Protein AF-A0A533YDC7-F1 (afdb_monomer_lite)

Structure (mmCIF, N/CA/C/O backbone):
data_AF-A0A533YDC7-F1
#
_entry.id   AF-A0A533YDC7-F1
#
loop_
_atom_site.group_PDB
_atom_site.id
_atom_site.type_symbol
_atom_site.label_atom_id
_atom_site.label_alt_id
_atom_site.label_comp_id
_atom_site.label_asym_id
_atom_site.label_entity_id
_atom_site.label_seq_id
_atom_site.pdbx_PDB_ins_code
_atom_site.Cartn_x
_atom_site.Cartn_y
_atom_site.Cartn_z
_atom_site.occupancy
_atom_site.B_iso_or_equiv
_atom_site.auth_seq_id
_atom_site.auth_comp_id
_atom_site.auth_asym_id
_atom_site.auth_atom_id
_atom_site.pdbx_PDB_model_num
ATOM 1 N N . MET A 1 1 ? -34.697 5.112 21.022 1.00 39.78 1 MET A N 1
ATOM 2 C CA . MET A 1 1 ? -33.398 5.781 20.803 1.00 39.78 1 MET A CA 1
ATOM 3 C C . MET A 1 1 ? -32.550 4.911 19.880 1.00 39.78 1 MET A C 1
ATOM 5 O O . MET A 1 1 ? -32.245 3.788 20.245 1.00 39.78 1 MET A O 1
ATOM 9 N N . LYS A 1 2 ? -32.261 5.372 18.661 1.00 40.22 2 LYS A N 1
ATOM 10 C CA . LYS A 1 2 ? -31.237 4.816 17.761 1.00 40.22 2 LYS A CA 1
ATOM 11 C C . LYS A 1 2 ? -30.475 6.019 17.198 1.00 40.22 2 LYS A C 1
ATOM 13 O O . LYS A 1 2 ? -31.151 6.903 16.663 1.00 40.22 2 LYS A O 1
ATOM 18 N N . PRO A 1 3 ? -29.143 6.115 17.310 1.00 41.72 3 PRO A N 1
ATOM 19 C CA . PRO A 1 3 ? -28.419 7.118 16.547 1.00 41.72 3 PRO A CA 1
ATOM 20 C C . PRO A 1 3 ? -28.460 6.726 15.062 1.00 41.72 3 PRO A C 1
ATOM 22 O O . PRO A 1 3 ? -28.236 5.574 14.694 1.00 41.72 3 PRO A O 1
ATOM 25 N N . LYS A 1 4 ? -28.841 7.686 14.217 1.00 36.78 4 LYS A N 1
ATOM 26 C CA . LYS A 1 4 ? -28.870 7.562 12.756 1.00 36.78 4 LYS A CA 1
ATOM 27 C C . LYS A 1 4 ? -27.430 7.393 12.247 1.00 36.78 4 LYS A C 1
ATOM 29 O O . LYS A 1 4 ? -26.552 8.075 12.773 1.00 36.78 4 LYS A O 1
ATOM 34 N N . PRO A 1 5 ? -27.166 6.552 11.232 1.00 45.19 5 PRO A N 1
ATOM 35 C CA . PRO A 1 5 ? -25.844 6.488 10.627 1.00 45.19 5 PRO A CA 1
ATOM 36 C C . PRO A 1 5 ? -25.562 7.825 9.938 1.00 45.19 5 PRO A C 1
ATOM 38 O O . PRO A 1 5 ? -26.165 8.158 8.914 1.00 45.19 5 PRO A O 1
ATOM 41 N N . SER A 1 6 ? -24.666 8.616 10.519 1.00 36.47 6 SER A N 1
ATOM 42 C CA . SER A 1 6 ? -24.105 9.793 9.869 1.00 36.47 6 SER A CA 1
ATOM 43 C C . SER A 1 6 ? -23.318 9.314 8.652 1.00 36.47 6 SER A C 1
ATOM 45 O O . SER A 1 6 ? -22.200 8.822 8.776 1.00 36.47 6 SER A O 1
ATOM 47 N N . ARG A 1 7 ? -23.919 9.427 7.461 1.00 41.62 7 ARG A N 1
ATOM 48 C CA . ARG A 1 7 ? -23.196 9.419 6.183 1.00 41.62 7 ARG A CA 1
ATOM 49 C C . ARG A 1 7 ? -22.291 10.649 6.161 1.00 41.62 7 ARG A C 1
ATOM 51 O O . ARG A 1 7 ? -22.636 11.665 5.568 1.00 41.62 7 ARG A O 1
ATOM 58 N N . THR A 1 8 ? -21.150 10.561 6.832 1.00 37.00 8 THR A N 1
ATOM 59 C CA . THR A 1 8 ? -20.066 11.525 6.687 1.00 37.00 8 THR A CA 1
ATOM 60 C C . THR A 1 8 ? -19.279 11.109 5.458 1.00 37.00 8 THR A C 1
ATOM 62 O O . THR A 1 8 ? -18.448 10.210 5.487 1.00 37.00 8 THR A O 1
ATOM 65 N N . THR A 1 9 ? -19.624 11.730 4.338 1.00 42.03 9 THR A N 1
ATOM 66 C CA . THR A 1 9 ? -18.816 11.758 3.122 1.00 42.03 9 THR A CA 1
ATOM 67 C C . THR A 1 9 ? -17.392 12.213 3.453 1.00 42.03 9 THR A C 1
ATOM 69 O O . THR A 1 9 ? -17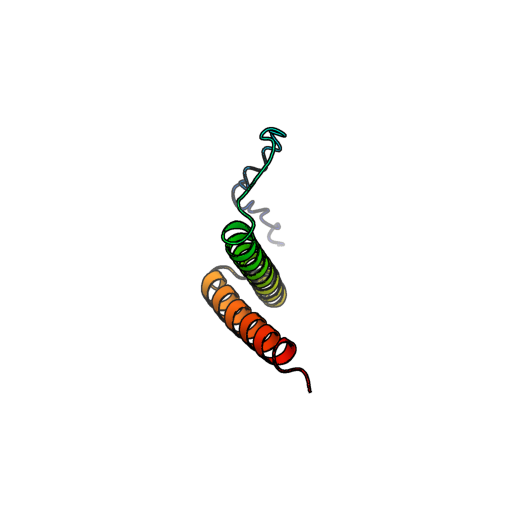.243 13.355 3.901 1.00 42.03 9 THR A O 1
ATOM 72 N N . PRO A 1 10 ? -16.335 11.429 3.180 1.00 47.91 10 PRO A N 1
ATOM 73 C CA . PRO A 1 10 ? -15.042 12.037 2.961 1.00 47.91 10 PRO A CA 1
ATOM 74 C C . PRO A 1 10 ? -15.106 12.743 1.605 1.00 47.91 10 PRO A C 1
ATOM 76 O O . PRO A 1 10 ? -15.456 12.169 0.573 1.00 47.91 10 PRO A O 1
ATOM 79 N N . SER A 1 11 ? -14.860 14.043 1.670 1.00 40.12 11 SER A N 1
ATOM 80 C CA . SER A 1 11 ? -14.603 14.963 0.572 1.00 40.12 11 SER A CA 1
ATOM 81 C C . SER A 1 11 ? -14.073 14.285 -0.701 1.00 40.12 11 SER A C 1
ATOM 83 O O . SER A 1 11 ? -12.999 13.690 -0.743 1.00 40.12 11 SER A O 1
ATOM 85 N N . ARG A 1 12 ? -14.866 14.4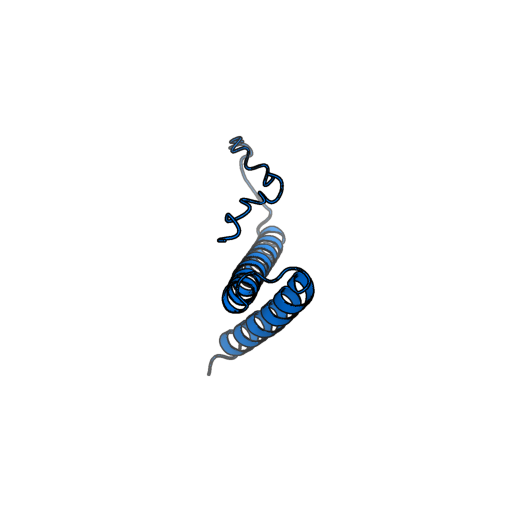10 -1.764 1.00 45.12 12 ARG A N 1
ATOM 86 C CA . ARG A 1 12 ? -14.566 14.041 -3.146 1.00 45.12 12 ARG A CA 1
ATOM 87 C C . ARG A 1 12 ? -13.249 14.675 -3.617 1.00 45.12 12 ARG A C 1
ATOM 89 O O . ARG A 1 12 ? -13.211 15.881 -3.841 1.00 45.12 12 ARG A O 1
ATOM 96 N N . LYS A 1 13 ? -12.235 13.839 -3.872 1.00 42.31 13 LYS A N 1
ATOM 97 C CA . LYS A 1 13 ? -11.348 13.862 -5.059 1.00 42.31 13 LYS A CA 1
ATOM 98 C C . LYS A 1 13 ? -10.494 12.581 -5.078 1.00 42.31 13 LYS A C 1
ATOM 100 O O . LYS A 1 13 ? -9.646 12.392 -4.217 1.00 42.31 13 LYS A O 1
ATOM 105 N N . PRO A 1 14 ? -10.649 11.764 -6.124 1.00 42.94 14 PRO A N 1
ATOM 106 C CA . PRO A 1 14 ? -9.582 11.714 -7.103 1.00 42.94 14 PRO A CA 1
ATOM 107 C C . PRO A 1 14 ? -10.103 12.413 -8.350 1.00 42.94 14 PRO A C 1
ATOM 109 O O . PRO A 1 14 ? -11.197 12.126 -8.837 1.00 42.94 14 PRO A O 1
ATOM 112 N N . ALA A 1 15 ? -9.352 13.386 -8.850 1.00 41.34 15 ALA A N 1
ATOM 113 C CA . ALA A 1 15 ? -9.581 13.909 -10.184 1.00 41.34 15 ALA A CA 1
ATOM 114 C C . ALA A 1 15 ? -9.174 12.823 -11.191 1.00 41.34 15 ALA A C 1
ATOM 116 O O . ALA A 1 15 ? -8.086 12.857 -11.750 1.00 41.34 15 ALA A O 1
ATOM 117 N N . ALA A 1 16 ? -10.044 11.835 -11.391 1.00 44.84 16 ALA A N 1
ATOM 118 C CA . ALA A 1 16 ? -10.064 11.057 -12.613 1.00 44.84 16 ALA A CA 1
ATOM 119 C C . ALA A 1 16 ? -10.788 11.904 -13.665 1.00 44.84 16 ALA A C 1
ATOM 121 O O . ALA A 1 16 ? -12.002 11.813 -13.835 1.00 44.84 16 ALA A O 1
ATOM 122 N N . SER A 1 17 ? -10.029 12.774 -14.327 1.00 38.84 17 SER A N 1
ATOM 123 C CA . SER A 1 17 ? -10.361 13.191 -15.685 1.00 38.84 17 SER A CA 1
ATOM 124 C C . SER A 1 17 ? -9.716 12.169 -16.622 1.00 38.84 17 SER A C 1
ATOM 126 O O . SER A 1 17 ? -8.487 12.086 -16.641 1.00 38.84 17 SER A O 1
ATOM 128 N N . PRO A 1 18 ? -10.486 11.382 -17.389 1.00 57.25 18 PRO A N 1
ATOM 129 C CA . PRO A 1 18 ? -9.947 10.654 -18.518 1.00 57.25 18 PRO A CA 1
ATOM 130 C C . PRO A 1 18 ? -9.876 11.648 -19.676 1.00 57.25 18 PRO A C 1
ATOM 132 O O . PRO A 1 18 ? -10.855 11.863 -20.384 1.00 57.25 18 PRO A O 1
ATOM 135 N N . THR A 1 19 ? -8.735 12.309 -19.842 1.00 40.06 19 THR A N 1
ATOM 136 C CA . THR A 1 19 ? -8.447 13.018 -21.089 1.00 40.06 19 THR A CA 1
ATOM 137 C C . THR A 1 19 ? -7.331 12.276 -21.791 1.00 40.06 19 THR A C 1
ATOM 139 O O . THR A 1 19 ? -6.157 12.397 -21.450 1.00 40.06 19 THR A O 1
ATOM 142 N N . ASP A 1 20 ? -7.760 11.471 -22.757 1.00 52.75 20 ASP A N 1
ATOM 143 C CA . ASP A 1 20 ? -6.952 10.935 -23.835 1.00 52.75 20 ASP A CA 1
ATOM 144 C C . ASP A 1 20 ? -6.016 12.019 -24.390 1.00 52.75 20 ASP A C 1
ATOM 146 O O . ASP A 1 20 ? -6.456 13.080 -24.843 1.00 52.75 20 ASP A O 1
ATOM 150 N N . LYS A 1 21 ? -4.713 11.749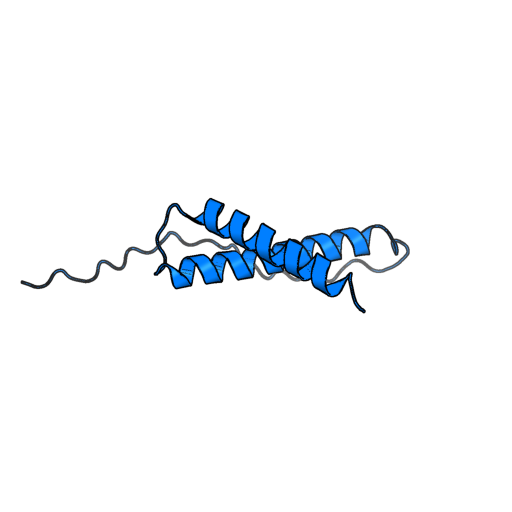 -24.336 1.00 50.75 21 LYS A N 1
ATOM 151 C CA . LYS A 1 21 ? -3.766 12.261 -25.323 1.00 50.75 21 LYS A CA 1
ATOM 152 C C . LYS A 1 21 ? -2.876 11.115 -25.760 1.00 50.75 21 LYS A C 1
ATOM 154 O O . LYS A 1 21 ? -1.709 11.013 -25.389 1.00 50.75 21 LYS A O 1
ATOM 159 N N . SER A 1 22 ? -3.458 10.266 -26.597 1.00 53.06 22 SER A N 1
ATOM 160 C CA . SER A 1 22 ? -2.702 9.532 -27.600 1.00 53.06 22 SER A CA 1
ATOM 161 C C . SER A 1 22 ? -2.016 10.536 -28.540 1.00 53.06 22 SER A C 1
ATOM 163 O O . SER A 1 22 ? -2.601 11.012 -29.506 1.00 53.06 22 SER A O 1
ATOM 165 N N . SER A 1 23 ? -0.795 10.946 -28.194 1.00 57.66 23 SER A N 1
ATOM 166 C CA . SER A 1 23 ? 0.238 11.508 -29.079 1.00 57.66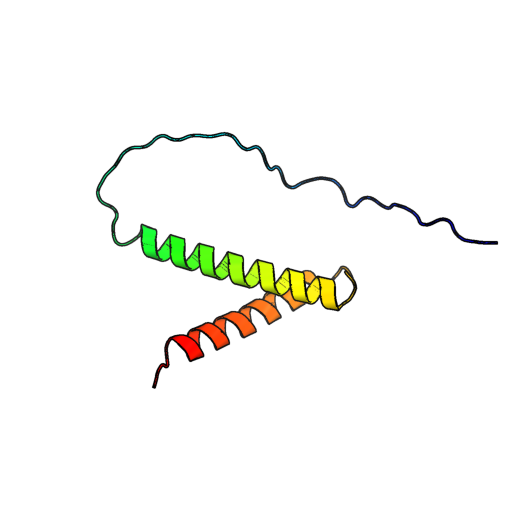 23 SER A CA 1
ATOM 167 C C . SER A 1 23 ? 1.449 11.743 -28.173 1.00 57.66 23 SER A C 1
ATOM 169 O O . SER A 1 23 ? 1.376 12.551 -27.256 1.00 57.66 23 SER A O 1
ATOM 171 N N . LEU A 1 24 ? 2.532 10.976 -28.261 1.00 56.78 24 LEU A N 1
ATOM 172 C CA . LEU A 1 24 ? 3.562 11.169 -29.270 1.00 56.78 24 LEU A CA 1
ATOM 173 C C . LEU A 1 24 ? 4.271 9.838 -29.553 1.00 56.78 24 LEU A C 1
ATOM 175 O O . LEU A 1 24 ? 4.995 9.285 -28.731 1.00 56.78 24 LEU A O 1
ATOM 179 N N . ARG A 1 25 ? 4.052 9.348 -30.769 1.00 49.53 25 ARG A N 1
ATOM 180 C CA . ARG A 1 25 ? 5.078 8.837 -31.680 1.00 49.53 25 ARG A CA 1
ATOM 181 C C . ARG A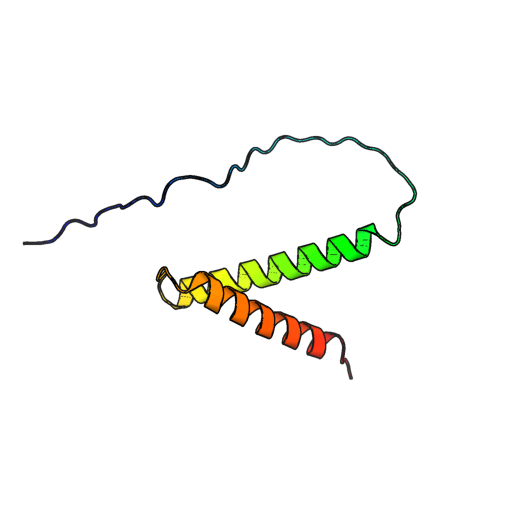 1 25 ? 6.501 8.755 -31.092 1.00 49.53 25 ARG A C 1
ATOM 183 O O . ARG A 1 25 ? 7.216 9.742 -31.050 1.00 49.53 25 ARG A O 1
ATOM 190 N N . GLY A 1 26 ? 6.917 7.525 -30.814 1.00 50.28 26 GLY A N 1
ATOM 191 C CA . GLY A 1 26 ? 8.077 6.925 -31.466 1.00 50.28 26 GLY A CA 1
ATOM 192 C C . GLY A 1 26 ? 9.482 7.404 -31.082 1.00 50.28 26 GLY A C 1
ATOM 193 O O . GLY A 1 26 ? 9.929 8.472 -31.479 1.00 50.28 26 GLY A O 1
ATOM 194 N N . SER A 1 27 ? 10.240 6.409 -30.613 1.00 60.41 27 SER A N 1
ATOM 195 C CA . SER A 1 27 ? 11.639 6.136 -30.970 1.00 60.41 27 SER A CA 1
ATOM 196 C C . SER A 1 27 ? 12.716 6.612 -29.981 1.00 60.41 27 SER A C 1
ATOM 198 O O . SER A 1 27 ? 13.000 7.796 -29.856 1.00 60.41 27 SER A O 1
ATOM 200 N N . ARG A 1 28 ? 13.405 5.600 -29.420 1.00 55.34 28 ARG A N 1
ATOM 201 C CA . ARG A 1 28 ? 14.774 5.608 -28.856 1.00 55.34 28 ARG A CA 1
ATOM 202 C C . ARG A 1 28 ? 14.964 6.086 -27.409 1.00 55.34 28 ARG A C 1
ATOM 204 O O . ARG A 1 28 ? 15.781 6.957 -27.141 1.00 55.34 28 ARG A O 1
ATOM 211 N N . GLY A 1 29 ? 14.317 5.401 -26.465 1.00 53.09 29 GLY A N 1
ATOM 212 C CA . GLY A 1 29 ? 14.594 5.525 -25.025 1.00 53.09 29 GLY A CA 1
ATOM 213 C C . GLY A 1 29 ? 14.524 4.191 -24.273 1.00 53.09 29 GLY A C 1
ATOM 214 O O . GLY A 1 29 ? 13.890 4.110 -23.230 1.00 53.09 29 GLY A O 1
ATOM 215 N N . THR A 1 30 ? 15.106 3.118 -24.815 1.00 56.69 30 THR A N 1
ATOM 216 C CA . THR A 1 30 ? 14.845 1.733 -24.366 1.00 56.69 30 THR A CA 1
ATOM 217 C C . THR A 1 30 ? 15.396 1.378 -22.972 1.00 56.69 30 THR A C 1
ATOM 219 O O . THR A 1 30 ? 15.086 0.306 -22.470 1.00 56.69 30 THR A O 1
ATOM 222 N N . THR A 1 31 ? 16.157 2.246 -22.293 1.00 55.91 31 THR A N 1
ATOM 223 C CA . THR A 1 31 ? 16.762 1.903 -20.985 1.00 55.91 31 THR A CA 1
ATOM 224 C C . THR A 1 31 ? 16.321 2.769 -19.804 1.00 55.91 31 THR A C 1
ATOM 226 O O . THR A 1 31 ? 16.248 2.245 -18.697 1.00 55.91 31 THR A O 1
ATOM 229 N N . LEU A 1 32 ? 15.976 4.050 -19.993 1.00 55.53 32 LEU A N 1
ATOM 230 C CA . LEU A 1 32 ? 15.489 4.887 -18.882 1.00 55.53 32 LEU A CA 1
ATOM 231 C C . LEU A 1 32 ? 13.992 4.700 -18.591 1.00 55.53 32 LEU A C 1
ATOM 233 O O . LEU A 1 32 ? 13.608 4.768 -17.428 1.00 55.53 32 LEU A O 1
ATOM 237 N N . SER A 1 33 ? 13.163 4.423 -19.609 1.00 61.47 33 SER A N 1
ATOM 238 C CA . SER A 1 33 ? 11.711 4.238 -19.419 1.00 61.47 33 SER A CA 1
ATOM 239 C C . SER A 1 33 ? 11.405 3.002 -18.577 1.00 61.47 33 SER A C 1
ATOM 241 O O . SER A 1 33 ? 10.678 3.087 -17.596 1.00 61.47 33 SER A O 1
ATOM 243 N N . ALA A 1 34 ? 12.047 1.871 -18.882 1.00 61.44 34 ALA A N 1
ATOM 244 C CA . ALA A 1 34 ? 11.775 0.610 -18.193 1.00 61.44 34 ALA A CA 1
ATOM 245 C C . ALA A 1 34 ? 12.050 0.677 -16.678 1.00 61.44 34 ALA A C 1
ATOM 247 O O . ALA A 1 34 ? 11.340 0.061 -15.890 1.00 61.44 34 ALA A O 1
ATOM 248 N N . ALA A 1 35 ? 13.049 1.459 -16.252 1.00 64.19 35 ALA A N 1
ATOM 249 C CA . ALA A 1 35 ? 13.335 1.663 -14.833 1.00 64.19 35 ALA A CA 1
ATOM 250 C C . ALA A 1 35 ? 12.266 2.523 -14.134 1.00 64.19 35 ALA A C 1
ATOM 252 O O . ALA A 1 35 ? 11.963 2.294 -12.962 1.00 64.19 35 ALA A O 1
ATOM 253 N N . THR A 1 36 ? 11.685 3.502 -14.836 1.00 73.06 36 THR A N 1
ATOM 254 C CA . THR A 1 36 ? 10.559 4.289 -14.312 1.00 73.06 36 THR A CA 1
ATOM 255 C C . THR A 1 36 ? 9.255 3.497 -14.287 1.00 73.06 36 THR A C 1
ATOM 257 O O . THR A 1 36 ? 8.496 3.645 -13.331 1.00 73.06 36 THR A O 1
ATOM 260 N N . ASP A 1 37 ? 9.029 2.627 -15.273 1.00 79.56 37 ASP A N 1
ATOM 261 C CA . ASP A 1 37 ? 7.873 1.729 -15.321 1.00 79.56 37 ASP A CA 1
ATOM 262 C C . ASP A 1 37 ? 7.905 0.739 -14.138 1.00 79.56 37 ASP A C 1
ATOM 264 O O . ASP A 1 37 ? 6.971 0.705 -13.340 1.00 79.56 37 ASP A O 1
ATOM 268 N N . GLU A 1 38 ? 9.039 0.068 -13.894 1.00 80.44 38 GLU A N 1
ATOM 269 C CA . GLU A 1 38 ? 9.208 -0.836 -12.740 1.00 80.44 38 GLU A CA 1
ATOM 270 C C . GLU A 1 38 ? 9.004 -0.136 -11.385 1.00 80.44 38 GLU A C 1
ATOM 272 O O . GLU A 1 38 ? 8.424 -0.700 -10.450 1.00 80.44 38 GLU A O 1
ATOM 277 N N . ALA A 1 39 ? 9.475 1.108 -11.250 1.00 83.50 39 ALA A N 1
ATOM 278 C CA . ALA A 1 39 ? 9.266 1.889 -10.033 1.00 83.50 39 ALA A CA 1
ATOM 279 C C . ALA A 1 39 ? 7.782 2.237 -9.825 1.00 83.50 39 ALA A C 1
ATOM 281 O O . ALA A 1 39 ? 7.288 2.160 -8.694 1.00 83.50 39 ALA A O 1
ATOM 282 N N . ALA A 1 40 ? 7.066 2.579 -10.900 1.00 87.56 40 ALA A N 1
ATOM 283 C CA . ALA A 1 40 ? 5.632 2.848 -10.861 1.00 87.56 40 ALA A CA 1
ATOM 284 C C . ALA A 1 40 ? 4.831 1.582 -10.514 1.00 87.56 40 ALA A C 1
ATOM 286 O O . ALA A 1 40 ? 3.950 1.628 -9.651 1.00 87.56 40 ALA A O 1
ATOM 287 N N . ASP A 1 41 ? 5.188 0.436 -11.096 1.00 90.25 41 ASP A N 1
ATOM 288 C CA . ASP A 1 41 ? 4.585 -0.860 -10.781 1.00 90.25 41 ASP A CA 1
ATOM 289 C C . ASP A 1 41 ? 4.821 -1.259 -9.319 1.00 90.25 41 ASP A C 1
ATOM 291 O O . ASP A 1 41 ? 3.910 -1.729 -8.624 1.00 90.25 41 ASP A O 1
ATOM 295 N N . LEU A 1 42 ? 6.030 -1.026 -8.800 1.00 90.94 42 LEU A N 1
ATOM 296 C CA . LEU A 1 42 ? 6.341 -1.261 -7.394 1.00 90.94 42 LEU A CA 1
ATOM 297 C C . LEU A 1 42 ? 5.469 -0.391 -6.480 1.00 90.94 42 LEU A C 1
ATOM 299 O O . LEU A 1 42 ? 4.872 -0.909 -5.533 1.00 90.94 42 LEU A O 1
ATOM 303 N N . GLN A 1 43 ? 5.357 0.908 -6.767 1.00 92.56 43 GLN A N 1
ATOM 304 C CA . GLN A 1 43 ? 4.505 1.819 -6.002 1.00 92.56 43 GLN A CA 1
ATOM 305 C C . GLN A 1 43 ? 3.030 1.411 -6.060 1.00 92.56 43 GLN A C 1
ATOM 307 O O . GLN A 1 43 ? 2.368 1.409 -5.021 1.00 92.56 43 GLN A O 1
ATOM 312 N N . ALA A 1 44 ? 2.524 1.002 -7.225 1.00 94.50 44 ALA A N 1
ATOM 313 C CA . ALA A 1 44 ? 1.150 0.531 -7.380 1.00 94.50 44 ALA A CA 1
ATOM 314 C C . ALA A 1 44 ? 0.870 -0.708 -6.512 1.00 94.50 44 ALA A C 1
ATOM 316 O O . ALA A 1 44 ? -0.165 -0.790 -5.842 1.00 94.50 44 ALA A O 1
ATOM 317 N N . ARG A 1 45 ? 1.819 -1.651 -6.449 1.00 95.81 45 ARG A N 1
ATOM 318 C CA . ARG A 1 45 ? 1.722 -2.841 -5.588 1.00 95.81 45 ARG A CA 1
ATOM 319 C C . ARG A 1 45 ? 1.730 -2.482 -4.104 1.00 95.81 45 ARG A C 1
ATOM 321 O O . ARG A 1 45 ? 0.944 -3.047 -3.345 1.00 95.81 45 ARG A O 1
ATOM 328 N N . ILE A 1 46 ? 2.582 -1.540 -3.698 1.00 96.31 46 ILE A N 1
ATOM 329 C CA . ILE A 1 46 ? 2.630 -1.043 -2.315 1.00 96.31 46 ILE A CA 1
ATOM 330 C C . ILE A 1 46 ? 1.310 -0.356 -1.956 1.00 96.31 46 ILE A C 1
ATOM 332 O O . ILE A 1 46 ? 0.719 -0.680 -0.932 1.00 96.31 46 ILE A O 1
ATOM 336 N N . ALA A 1 47 ? 0.806 0.532 -2.815 1.00 95.94 47 ALA A N 1
ATOM 337 C CA . ALA A 1 47 ? -0.446 1.248 -2.589 1.00 95.94 47 ALA A CA 1
ATOM 338 C C . ALA A 1 47 ? -1.638 0.291 -2.448 1.00 95.94 47 ALA A C 1
ATOM 340 O O . ALA A 1 47 ? -2.424 0.417 -1.509 1.00 95.94 47 ALA A O 1
ATOM 341 N N . LYS A 1 48 ? -1.735 -0.712 -3.331 1.00 96.81 48 LYS A N 1
ATOM 342 C CA . LYS A 1 48 ? -2.764 -1.754 -3.234 1.00 96.81 48 LYS A CA 1
ATOM 343 C C . LYS A 1 48 ? -2.683 -2.488 -1.896 1.00 96.81 48 LYS A C 1
ATOM 345 O O . LYS A 1 48 ? -3.696 -2.648 -1.221 1.00 96.81 48 LYS A O 1
ATOM 350 N N . ARG A 1 49 ? -1.479 -2.898 -1.492 1.00 97.19 49 ARG A N 1
ATOM 351 C CA . ARG A 1 49 ? -1.282 -3.639 -0.247 1.00 97.19 49 ARG A CA 1
ATOM 352 C C . ARG A 1 49 ? -1.575 -2.791 0.995 1.00 97.19 49 ARG A C 1
ATOM 354 O O . ARG A 1 49 ? -2.167 -3.296 1.942 1.00 97.19 49 ARG A O 1
ATOM 361 N N . ALA A 1 50 ? -1.229 -1.507 0.978 1.00 97.06 50 ALA A N 1
ATOM 362 C CA . ALA A 1 50 ? -1.555 -0.573 2.054 1.00 97.06 50 ALA A CA 1
ATOM 363 C C . ALA A 1 50 ? -3.075 -0.392 2.202 1.00 97.06 50 ALA A C 1
ATOM 365 O O . ALA A 1 50 ? -3.598 -0.393 3.312 1.00 97.06 50 ALA A O 1
ATOM 366 N N . TYR A 1 51 ? -3.799 -0.310 1.081 1.00 95.06 51 TYR A N 1
ATOM 367 C CA . TYR A 1 51 ? -5.258 -0.233 1.091 1.00 95.06 51 TYR A CA 1
ATOM 368 C C . TYR A 1 51 ? -5.910 -1.501 1.662 1.00 95.06 51 TYR A C 1
ATOM 370 O O . TYR A 1 51 ? -6.848 -1.407 2.450 1.00 95.06 51 TYR A O 1
ATOM 378 N N . GLU A 1 52 ? -5.391 -2.684 1.326 1.00 95.81 52 GLU A N 1
ATOM 379 C CA . GLU A 1 52 ? -5.849 -3.946 1.924 1.00 95.81 52 GLU A CA 1
ATOM 380 C C . GLU A 1 52 ? -5.653 -3.957 3.450 1.00 95.81 52 GLU A C 1
ATOM 382 O O . GLU A 1 52 ? -6.553 -4.379 4.175 1.00 95.81 52 GLU A O 1
ATOM 387 N N . LEU A 1 53 ? -4.512 -3.463 3.948 1.00 95.81 53 LEU A N 1
ATOM 388 C CA . LEU A 1 53 ? -4.242 -3.348 5.388 1.00 95.81 53 LEU A CA 1
ATOM 389 C C . LEU A 1 53 ? -5.216 -2.377 6.078 1.00 95.81 53 LEU A C 1
ATOM 391 O O . LEU A 1 53 ? -5.796 -2.723 7.110 1.00 95.81 53 LEU A O 1
ATOM 395 N N . TYR A 1 54 ? -5.484 -1.222 5.465 1.00 93.56 54 TYR A N 1
ATOM 396 C CA . TYR A 1 54 ? -6.492 -0.268 5.939 1.00 93.56 54 TYR A CA 1
ATOM 397 C C . TYR A 1 54 ? -7.887 -0.909 6.023 1.00 93.56 54 TYR A C 1
ATOM 399 O O . TYR A 1 54 ? -8.589 -0.772 7.030 1.00 93.56 54 TYR A O 1
ATOM 407 N N . GLN A 1 55 ? -8.285 -1.669 4.995 1.00 94.38 55 GLN A N 1
ATOM 408 C CA . GLN A 1 55 ? -9.566 -2.380 4.985 1.00 94.38 55 GLN A CA 1
ATOM 409 C C . GLN A 1 55 ? -9.641 -3.466 6.066 1.00 94.38 55 GLN A C 1
ATOM 411 O O . GLN A 1 55 ? -10.671 -3.587 6.727 1.00 94.38 55 GLN A O 1
ATOM 416 N N . GLN A 1 56 ? -8.560 -4.220 6.295 1.00 92.50 56 GLN A N 1
ATOM 417 C CA . GLN A 1 56 ? -8.501 -5.252 7.340 1.00 92.50 56 GLN A CA 1
ATOM 418 C C . GLN A 1 56 ? -8.689 -4.681 8.751 1.00 92.50 56 GLN A C 1
ATOM 420 O O . GLN A 1 56 ? -9.258 -5.351 9.610 1.00 92.50 56 GLN A O 1
ATOM 425 N N . ARG A 1 57 ? -8.265 -3.435 8.988 1.00 89.00 57 ARG A N 1
ATOM 426 C CA . ARG A 1 57 ? -8.472 -2.717 10.258 1.00 89.00 57 ARG A CA 1
ATOM 427 C C . ARG A 1 57 ? -9.878 -2.128 10.415 1.00 89.00 57 ARG A C 1
ATOM 429 O O . ARG A 1 57 ? -10.174 -1.535 11.447 1.00 89.00 57 ARG A O 1
ATOM 436 N N . GLY A 1 58 ? -10.739 -2.262 9.407 1.00 91.38 58 GLY A N 1
ATOM 437 C CA . GLY A 1 58 ? -12.073 -1.659 9.402 1.00 91.38 58 GLY A CA 1
ATOM 438 C C . GLY A 1 58 ? -12.088 -0.194 8.962 1.00 91.38 58 GLY A C 1
ATOM 439 O O . GLY A 1 58 ? -13.038 0.520 9.267 1.00 91.38 58 GLY A O 1
ATOM 440 N N . GLY A 1 59 ? -11.056 0.258 8.244 1.00 86.81 59 GLY A N 1
ATOM 441 C CA . GLY A 1 59 ? -10.997 1.605 7.683 1.00 86.81 59 GLY A CA 1
ATOM 442 C C . GLY A 1 59 ? -10.699 2.698 8.708 1.00 86.81 59 GLY A C 1
ATOM 443 O O . GLY A 1 59 ? -11.241 3.798 8.621 1.00 86.81 59 GLY A O 1
ATOM 444 N N . GLN A 1 60 ? -9.864 2.394 9.702 1.00 87.31 60 GLN A N 1
ATOM 445 C CA . GLN A 1 60 ? -9.494 3.355 10.732 1.00 87.31 60 GLN A CA 1
ATOM 446 C C . GLN A 1 60 ? -8.484 4.375 10.189 1.00 87.31 60 GLN A C 1
ATOM 448 O O . GLN A 1 60 ? -7.399 4.017 9.728 1.00 87.31 60 GLN A O 1
ATOM 453 N N . ASP A 1 61 ? -8.841 5.654 10.261 1.00 82.44 61 ASP A N 1
ATOM 454 C CA . ASP A 1 61 ? -7.960 6.748 9.860 1.00 82.44 61 ASP A CA 1
ATOM 455 C C . ASP A 1 61 ? -6.762 6.893 10.817 1.00 82.44 61 ASP A C 1
ATOM 457 O O . ASP A 1 61 ? -6.805 6.472 11.973 1.00 82.44 61 ASP A O 1
ATOM 461 N N . GLY A 1 62 ? -5.681 7.511 10.332 1.00 91.81 62 GLY A N 1
ATOM 462 C CA . GLY A 1 62 ? -4.464 7.767 11.115 1.00 91.81 62 GLY A CA 1
ATOM 463 C C . GLY A 1 62 ? -3.372 6.699 11.005 1.00 91.81 62 GLY A C 1
ATOM 464 O O . GLY A 1 62 ? -2.270 6.949 11.471 1.00 91.81 62 GLY A O 1
ATOM 465 N N . TYR A 1 63 ? -3.644 5.570 10.339 1.00 92.88 63 TYR A N 1
ATOM 466 C CA . TYR A 1 63 ? -2.674 4.483 10.117 1.00 92.88 63 TYR A CA 1
ATOM 467 C C . TYR A 1 63 ? -2.157 4.393 8.677 1.00 92.88 63 TYR A C 1
ATOM 469 O O . TYR A 1 63 ? -1.451 3.454 8.320 1.00 92.88 63 TYR A O 1
ATOM 477 N N . ALA A 1 64 ? -2.512 5.358 7.823 1.00 89.88 64 ALA A N 1
ATOM 478 C CA . ALA A 1 64 ? -2.184 5.307 6.400 1.00 89.88 64 ALA A CA 1
ATOM 479 C C . ALA A 1 64 ? -0.668 5.219 6.147 1.00 89.88 64 ALA A C 1
ATOM 481 O O . ALA A 1 64 ? -0.239 4.510 5.238 1.00 89.88 64 ALA A O 1
ATOM 482 N N . LEU A 1 65 ? 0.145 5.911 6.954 1.00 93.62 65 LEU A N 1
ATOM 483 C CA . LEU A 1 65 ? 1.602 5.867 6.837 1.00 93.62 65 LEU A CA 1
ATOM 484 C C . LEU A 1 65 ? 2.154 4.511 7.296 1.00 93.62 65 LEU A C 1
ATOM 486 O O . LEU A 1 65 ? 3.007 3.930 6.629 1.00 93.62 65 LEU A O 1
ATOM 490 N N . GLU A 1 66 ? 1.653 3.986 8.408 1.00 95.12 66 GLU A N 1
ATOM 491 C CA . GLU A 1 66 ? 2.036 2.696 8.975 1.00 95.12 66 GLU A CA 1
ATOM 492 C C . GLU A 1 66 ? 1.687 1.546 8.029 1.00 95.12 66 GLU A C 1
ATOM 494 O O . GLU A 1 66 ? 2.534 0.686 7.775 1.00 95.12 66 GLU A O 1
ATOM 499 N N . ASP A 1 67 ? 0.472 1.553 7.477 1.00 95.94 67 ASP A N 1
ATOM 500 C CA . ASP A 1 67 ? -0.001 0.567 6.507 1.00 95.94 67 ASP A CA 1
ATOM 501 C C . ASP A 1 67 ? 0.807 0.663 5.202 1.00 95.94 67 ASP A C 1
ATOM 503 O O . ASP A 1 67 ? 1.181 -0.363 4.629 1.00 95.94 67 ASP A O 1
ATOM 507 N N . TRP A 1 68 ? 1.178 1.875 4.767 1.00 95.62 68 TRP A N 1
AT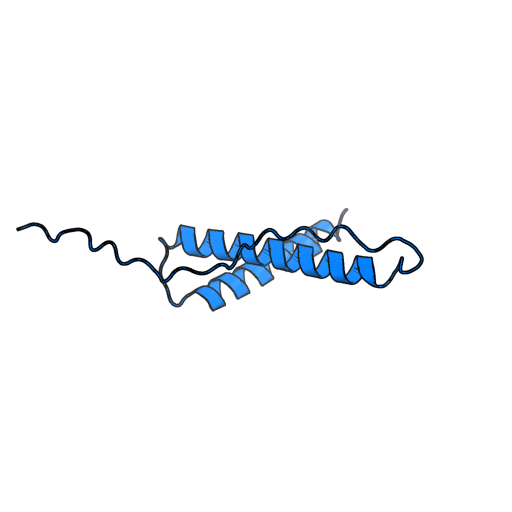OM 508 C CA . TRP A 1 68 ? 2.062 2.070 3.615 1.00 95.62 68 TRP A CA 1
ATOM 509 C C . TRP A 1 68 ? 3.478 1.531 3.857 1.00 95.62 68 TRP A C 1
ATOM 511 O O . TRP A 1 68 ? 4.003 0.777 3.036 1.00 95.62 68 TRP A O 1
ATOM 521 N N . LEU A 1 69 ? 4.089 1.839 5.006 1.00 96.50 69 LEU A N 1
ATOM 522 C CA . LEU A 1 69 ? 5.417 1.334 5.370 1.00 96.50 69 LEU A CA 1
ATOM 523 C C . LEU A 1 69 ? 5.419 -0.190 5.543 1.00 96.50 69 LEU A C 1
ATOM 525 O O . LEU A 1 69 ? 6.388 -0.865 5.185 1.00 96.50 69 LEU A O 1
ATOM 529 N N . GLN A 1 70 ? 4.344 -0.750 6.094 1.00 95.88 70 GLN A N 1
ATOM 530 C CA . GLN A 1 70 ? 4.176 -2.192 6.218 1.00 95.88 70 GLN A CA 1
ATOM 531 C C . GLN A 1 70 ? 4.061 -2.854 4.843 1.00 95.88 70 GLN A C 1
ATOM 533 O O . GLN A 1 70 ? 4.790 -3.810 4.564 1.00 95.88 70 GLN A O 1
ATOM 538 N N . ALA A 1 71 ? 3.221 -2.308 3.965 1.00 97.06 71 ALA A N 1
ATOM 539 C CA . ALA A 1 71 ? 3.093 -2.758 2.588 1.00 97.06 71 ALA A CA 1
ATOM 540 C C . ALA A 1 71 ? 4.431 -2.705 1.837 1.00 97.06 71 ALA A C 1
ATOM 542 O O . ALA A 1 71 ? 4.802 -3.674 1.173 1.00 97.06 71 ALA A O 1
ATOM 543 N N . GLU A 1 72 ? 5.200 -1.624 1.987 1.00 96.31 72 GLU A N 1
ATOM 544 C CA . GLU A 1 72 ? 6.521 -1.495 1.372 1.00 96.31 72 GLU A CA 1
ATOM 545 C C . GLU A 1 72 ? 7.465 -2.625 1.809 1.00 96.31 72 GLU A C 1
ATOM 547 O O . GLU A 1 72 ? 8.098 -3.271 0.966 1.00 96.31 72 GLU A O 1
ATOM 552 N N . ARG A 1 73 ? 7.531 -2.918 3.114 1.00 96.56 73 ARG A N 1
ATOM 553 C CA . ARG A 1 73 ? 8.350 -4.019 3.647 1.00 96.56 73 ARG A CA 1
ATOM 554 C C . ARG A 1 73 ? 7.922 -5.374 3.084 1.00 96.56 73 ARG A C 1
ATOM 556 O O . ARG A 1 73 ? 8.785 -6.180 2.731 1.00 96.56 73 ARG A O 1
ATOM 563 N N . GLU A 1 74 ? 6.621 -5.634 2.995 1.00 95.62 74 GLU A N 1
ATOM 564 C CA . GLU A 1 74 ? 6.084 -6.895 2.471 1.00 95.62 74 GLU A CA 1
ATOM 565 C C . GLU A 1 74 ? 6.403 -7.078 0.984 1.00 95.62 74 GLU A C 1
ATOM 567 O O . GLU A 1 74 ? 6.939 -8.120 0.594 1.00 95.62 74 GLU A O 1
ATOM 572 N N . ILE A 1 75 ? 6.165 -6.051 0.163 1.00 94.25 75 ILE A N 1
ATOM 573 C CA . ILE A 1 75 ? 6.445 -6.101 -1.276 1.00 94.25 75 ILE A CA 1
ATOM 574 C C . ILE A 1 75 ? 7.950 -6.226 -1.542 1.00 94.25 75 ILE A C 1
ATOM 576 O O . ILE A 1 75 ? 8.352 -7.046 -2.369 1.00 94.25 75 ILE A O 1
ATOM 580 N N . ARG A 1 76 ? 8.805 -5.496 -0.812 1.00 90.94 76 ARG A N 1
ATOM 581 C CA . ARG A 1 76 ? 10.269 -5.616 -0.946 1.00 90.94 76 ARG A CA 1
ATOM 582 C C . ARG A 1 76 ? 10.786 -6.998 -0.549 1.00 90.94 76 ARG A C 1
ATOM 584 O O . ARG A 1 76 ? 11.718 -7.497 -1.179 1.00 90.94 76 ARG A O 1
ATOM 591 N N . ARG A 1 77 ? 10.205 -7.640 0.470 1.00 92.00 77 ARG A N 1
ATOM 592 C CA . ARG A 1 77 ? 10.544 -9.031 0.828 1.00 92.00 77 ARG A CA 1
ATOM 593 C C . ARG A 1 77 ? 10.078 -10.014 -0.245 1.00 92.00 77 ARG A C 1
ATOM 595 O O . ARG A 1 77 ? 10.818 -10.932 -0.583 1.00 92.00 77 ARG A O 1
ATOM 602 N N . ALA A 1 78 ? 8.885 -9.820 -0.806 1.00 88.62 78 ALA A N 1
ATOM 603 C CA . ALA A 1 78 ? 8.377 -10.652 -1.896 1.00 88.62 78 ALA A CA 1
ATOM 604 C C . ALA A 1 78 ? 9.233 -10.527 -3.171 1.00 88.62 78 ALA A C 1
ATOM 606 O O . ALA A 1 78 ? 9.541 -11.537 -3.794 1.00 88.62 78 ALA A O 1
ATOM 607 N N . GLN A 1 79 ? 9.679 -9.313 -3.510 1.00 85.75 79 GLN A N 1
ATOM 608 C CA . GLN A 1 79 ? 10.631 -9.038 -4.596 1.00 85.75 79 GLN A CA 1
ATOM 609 C C . GLN A 1 79 ? 11.951 -9.800 -4.399 1.00 85.75 79 GLN A C 1
ATOM 611 O O . GLN A 1 79 ? 12.411 -10.485 -5.306 1.00 85.75 79 GLN A O 1
ATOM 616 N N . GLN A 1 80 ? 12.533 -9.751 -3.196 1.00 82.12 80 GLN A N 1
ATOM 617 C CA . GLN A 1 80 ? 13.768 -10.484 -2.884 1.00 82.12 80 GLN A CA 1
ATOM 618 C C . GLN A 1 80 ? 13.594 -12.000 -3.011 1.00 82.12 80 GLN A C 1
ATOM 620 O O . GLN A 1 80 ? 14.461 -12.666 -3.562 1.00 82.12 80 GLN A O 1
ATOM 625 N N . ARG A 1 81 ? 12.454 -12.536 -2.561 1.00 79.25 81 ARG A N 1
ATOM 626 C CA . ARG A 1 81 ? 12.126 -13.965 -2.684 1.00 79.25 81 ARG A CA 1
ATOM 627 C C . ARG A 1 81 ? 11.861 -14.403 -4.126 1.00 79.25 81 ARG A C 1
ATOM 629 O O . ARG A 1 81 ? 12.108 -15.552 -4.443 1.00 79.25 81 ARG A O 1
ATOM 636 N N . GLY A 1 82 ? 11.350 -13.518 -4.983 1.00 72.50 82 GLY A N 1
ATOM 637 C CA . GLY A 1 82 ? 11.157 -13.800 -6.410 1.00 72.50 82 GLY A CA 1
ATOM 638 C C . GLY A 1 82 ? 12.437 -13.651 -7.236 1.00 72.50 82 GLY A C 1
ATOM 639 O O . GLY A 1 82 ? 12.608 -14.343 -8.232 1.00 72.50 82 GLY A O 1
ATOM 640 N N . ARG A 1 83 ? 13.349 -12.768 -6.811 1.00 65.44 83 ARG A N 1
ATOM 641 C CA . ARG A 1 83 ? 14.660 -12.571 -7.446 1.00 65.44 83 ARG A CA 1
ATOM 642 C C . ARG A 1 83 ? 15.677 -13.636 -7.025 1.00 65.44 83 ARG A C 1
ATOM 644 O O . ARG A 1 83 ? 16.573 -13.949 -7.800 1.00 65.44 83 ARG A O 1
ATOM 651 N N . ALA A 1 84 ? 15.516 -14.200 -5.831 1.00 59.25 84 ALA A N 1
ATOM 652 C CA . ALA A 1 84 ? 16.192 -15.410 -5.379 1.00 59.25 84 ALA A CA 1
ATOM 653 C C . ALA A 1 84 ? 15.346 -16.652 -5.734 1.00 59.25 84 ALA A C 1
ATOM 655 O O . ALA A 1 84 ? 14.734 -17.265 -4.864 1.00 59.25 84 ALA A O 1
ATOM 656 N N . GLY A 1 85 ? 15.246 -16.972 -7.028 1.00 47.38 85 GLY A N 1
ATOM 657 C CA . GLY A 1 85 ? 14.852 -18.316 -7.484 1.00 47.38 85 GLY A CA 1
ATOM 658 C C . GLY A 1 85 ? 16.040 -19.293 -7.398 1.00 47.38 85 GLY A C 1
ATOM 659 O O . GLY A 1 85 ? 17.160 -18.804 -7.292 1.00 47.38 85 GLY A O 1
ATOM 660 N N . PRO A 1 86 ? 15.787 -20.618 -7.429 1.00 53.31 86 PRO A N 1
ATOM 661 C CA . PRO A 1 86 ? 16.482 -21.690 -6.687 1.00 53.31 86 PRO A CA 1
ATOM 662 C C . PRO A 1 86 ? 18.007 -21.763 -6.815 1.00 53.31 86 PRO A C 1
ATOM 664 O O . PRO A 1 86 ? 18.532 -21.518 -7.923 1.00 53.31 86 PRO A O 1
#

pLDDT: mean 72.04, std 21.99, range [36.47, 97.19]

Secondary structure (DSSP, 8-state):
-----------------------------TTHHHHHHHHHHHHHHHHHHHHHHHHHTTS-TT-HHHHHHHHHHHHHHHHHHHHS--

Sequence (86 aa):
MKPKPSRTTPSRKPAASPTDKSSLRGSRGTTLSAATDEAADLQARIAKRAYELYQQRGGQDGYALEDWLQAEREIRRAQQRGRAGP

Foldseek 3Di:
DDDDPPPPDDDDDDPPDPDDDPDDDDDDDVPPVVVVVVVVVLLVQLQVQLVVVCVVVVNDPPCSVVSSVVSNVVSVVVVVVVVPDD

Radius of gyration: 19.39 Å; chains: 1; bounding box: 50×37×52 Å